Protein AF-A0A661VC20-F1 (afdb_monomer_lite)

Sequence (76 aa):
LVRSAGRVVGYDELLREVWGYDYTAGSQETIKSCVKRLRWKIEPDPAQPRYLVTVRGVGYRWAIPSTSARFQLETK

Secondary structure (DSSP, 8-state):
-GGGTTSEEEHHHHHHHHHTT-GGG--HHHHHHHHHHHHHHH-SSTTS-SSEEEETTTEEEE--------------

Foldseek 3Di:
DVVQAPDFQFLVNVCCVPPNPPCVVDDSVNVVVVLLVVLVVPPPDSVDRPAWDDDPPGHIHGYDPPPPPPPPPPDD

Radius of gyration: 16.16 Å; chains: 1; bounding box: 52×22×44 Å

pLDDT: mean 83.59, std 14.38, range [49.16, 97.0]

Structure (mmCIF, N/CA/C/O backbone):
data_AF-A0A661VC20-F1
#
_entry.id   AF-A0A661VC20-F1
#
loop_
_atom_site.group_PDB
_atom_site.id
_atom_site.type_symbol
_atom_site.label_atom_id
_atom_site.label_alt_id
_atom_site.label_comp_id
_atom_site.label_asym_id
_atom_site.label_entity_id
_atom_site.label_seq_id
_atom_site.pdbx_PDB_ins_code
_atom_site.Cartn_x
_atom_site.Cartn_y
_atom_site.Cartn_z
_atom_site.occupancy
_atom_site.B_iso_or_equiv
_atom_site.auth_seq_id
_atom_site.auth_comp_id
_atom_site.auth_asym_id
_atom_site.auth_atom_id
_atom_site.pdbx_PDB_model_num
ATOM 1 N N . LEU A 1 1 ? -6.057 -1.045 -8.454 1.00 83.38 1 LEU A N 1
ATOM 2 C CA . LEU A 1 1 ? -6.474 -1.112 -7.027 1.00 83.38 1 LEU A CA 1
ATOM 3 C C . LEU A 1 1 ? -7.978 -0.937 -6.853 1.00 83.38 1 LEU A C 1
ATOM 5 O O . LEU A 1 1 ? -8.621 -1.927 -6.557 1.00 83.38 1 LEU A O 1
ATOM 9 N N . VAL A 1 2 ? -8.559 0.248 -7.085 1.00 84.31 2 VAL A N 1
ATOM 10 C CA . VAL A 1 2 ? -10.024 0.446 -6.962 1.00 84.31 2 VAL A CA 1
ATOM 11 C C . VAL A 1 2 ? -10.808 -0.429 -7.951 1.00 84.31 2 VAL A C 1
ATOM 13 O O . VAL A 1 2 ? -11.767 -1.083 -7.563 1.00 84.31 2 VAL A O 1
ATOM 16 N N . ARG A 1 3 ? -10.334 -0.542 -9.203 1.00 86.31 3 ARG A N 1
ATOM 17 C CA . ARG A 1 3 ? -10.883 -1.472 -10.217 1.00 86.31 3 ARG A CA 1
ATOM 18 C C . ARG A 1 3 ? -10.831 -2.951 -9.803 1.00 86.31 3 ARG A C 1
ATOM 20 O O . ARG A 1 3 ? -11.565 -3.758 -10.352 1.00 86.31 3 ARG A O 1
ATOM 27 N N . SER A 1 4 ? -9.971 -3.286 -8.843 1.00 85.06 4 SER A N 1
ATOM 28 C CA . SER A 1 4 ? -9.753 -4.642 -8.329 1.00 85.06 4 SER A CA 1
ATOM 29 C C . SER A 1 4 ? -10.155 -4.725 -6.851 1.00 85.06 4 SER A C 1
ATOM 31 O O . SER A 1 4 ? -9.502 -5.420 -6.071 1.00 85.06 4 SER A O 1
ATOM 33 N N . ALA A 1 5 ? -11.172 -3.958 -6.436 1.00 86.38 5 ALA A N 1
ATOM 34 C CA . ALA A 1 5 ? -11.616 -3.888 -5.047 1.00 86.38 5 ALA A CA 1
ATOM 35 C C . ALA A 1 5 ? -11.884 -5.284 -4.463 1.00 86.38 5 ALA A C 1
ATOM 37 O O . ALA A 1 5 ? -12.441 -6.157 -5.121 1.00 86.38 5 ALA A O 1
ATOM 38 N N . GLY A 1 6 ? -11.431 -5.511 -3.230 1.00 85.25 6 GLY A N 1
ATOM 39 C CA . GLY A 1 6 ? -11.506 -6.810 -2.557 1.00 85.25 6 GLY A CA 1
ATOM 40 C C . GLY A 1 6 ? -10.421 -7.819 -2.959 1.00 85.25 6 GLY A C 1
ATOM 41 O O . GLY A 1 6 ? -10.089 -8.686 -2.150 1.00 85.25 6 GLY A O 1
ATOM 42 N N . ARG A 1 7 ? -9.788 -7.685 -4.134 1.00 92.25 7 ARG A N 1
ATOM 43 C CA . ARG A 1 7 ? -8.687 -8.557 -4.574 1.00 92.25 7 ARG A CA 1
ATOM 44 C C . ARG A 1 7 ? -7.325 -8.004 -4.146 1.00 92.25 7 ARG A C 1
ATOM 46 O O . ARG A 1 7 ? -7.098 -6.795 -4.110 1.00 92.25 7 ARG A O 1
ATOM 53 N N . VAL A 1 8 ? -6.401 -8.909 -3.827 1.00 94.19 8 VAL A N 1
ATOM 54 C CA . VAL A 1 8 ? -4.991 -8.560 -3.614 1.00 94.19 8 VAL A CA 1
ATOM 55 C C . VAL A 1 8 ? -4.323 -8.330 -4.965 1.00 94.19 8 VAL A C 1
ATOM 57 O O . VAL A 1 8 ? -4.343 -9.208 -5.825 1.00 94.19 8 VAL A O 1
ATOM 60 N N . VAL A 1 9 ? -3.725 -7.155 -5.130 1.00 94.50 9 VAL A N 1
ATOM 61 C CA . VAL A 1 9 ? -2.931 -6.776 -6.299 1.00 94.50 9 VAL A CA 1
ATOM 62 C C . VAL A 1 9 ? -1.460 -6.829 -5.896 1.00 94.50 9 VAL A C 1
ATOM 64 O O . VAL A 1 9 ? -1.047 -6.160 -4.941 1.00 94.50 9 VAL A O 1
ATOM 67 N N . GLY A 1 10 ? -0.687 -7.668 -6.585 1.00 94.00 10 GLY A N 1
ATOM 68 C CA . GLY A 1 10 ? 0.723 -7.901 -6.279 1.00 94.00 10 GLY A CA 1
ATOM 69 C C . GLY A 1 10 ? 1.634 -6.749 -6.707 1.00 94.00 10 GLY A C 1
ATOM 70 O O . GLY A 1 10 ? 1.254 -5.929 -7.539 1.00 94.00 10 GLY A O 1
ATOM 71 N N . TYR A 1 11 ? 2.854 -6.693 -6.168 1.00 90.56 11 TYR A N 1
ATOM 72 C CA . TYR A 1 11 ? 3.831 -5.667 -6.564 1.00 90.56 11 TYR A CA 1
ATOM 73 C C . TYR A 1 11 ? 4.159 -5.693 -8.057 1.00 90.56 11 TYR A C 1
ATOM 75 O O . TYR A 1 11 ? 4.215 -4.634 -8.668 1.00 90.56 11 TYR A O 1
ATOM 83 N N . ASP A 1 12 ? 4.343 -6.880 -8.636 1.00 88.81 12 ASP A N 1
ATOM 84 C CA . ASP A 1 12 ? 4.679 -7.019 -10.055 1.00 88.81 12 ASP A CA 1
ATOM 85 C C . ASP A 1 12 ? 3.528 -6.559 -10.962 1.00 88.81 12 ASP A C 1
ATOM 87 O O . ASP A 1 12 ? 3.736 -5.833 -11.928 1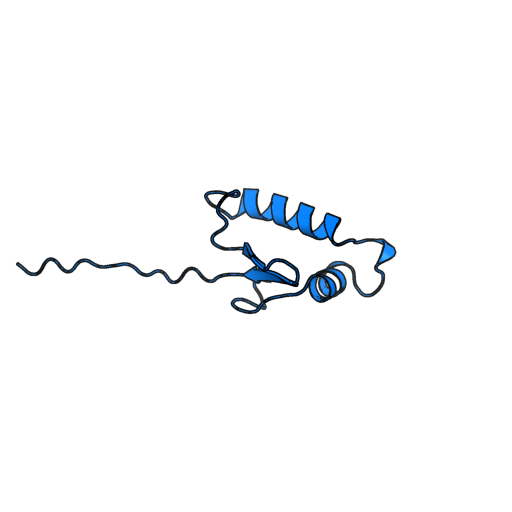.00 88.81 12 ASP A O 1
ATOM 91 N N . GLU A 1 13 ? 2.289 -6.892 -10.583 1.00 91.12 13 GLU A N 1
ATOM 92 C CA . GLU A 1 13 ? 1.081 -6.425 -11.269 1.00 91.12 13 GLU A CA 1
ATOM 93 C C . GLU A 1 13 ? 0.942 -4.899 -11.167 1.00 91.12 13 GLU A C 1
ATOM 95 O O . GLU A 1 13 ? 0.656 -4.241 -12.159 1.00 91.12 13 GLU A O 1
ATOM 100 N N . LEU A 1 14 ? 1.211 -4.312 -9.995 1.00 90.19 14 LEU A N 1
ATOM 101 C CA . LEU A 1 14 ? 1.196 -2.857 -9.822 1.00 90.19 14 LEU A CA 1
ATOM 102 C C . LEU A 1 14 ? 2.301 -2.151 -10.611 1.00 90.19 14 LEU A C 1
ATOM 104 O O . LEU A 1 14 ? 2.054 -1.071 -11.140 1.00 90.19 14 LEU A O 1
ATOM 108 N N . LEU A 1 15 ? 3.504 -2.727 -10.672 1.00 88.69 15 LEU A N 1
ATOM 109 C CA . LEU A 1 15 ? 4.600 -2.180 -11.472 1.00 88.69 15 LEU A CA 1
ATOM 110 C C . LEU A 1 15 ? 4.215 -2.180 -12.947 1.00 88.69 15 LEU A C 1
ATOM 112 O O . LEU A 1 15 ? 4.291 -1.139 -13.593 1.00 88.69 15 LEU A O 1
ATOM 116 N N . ARG A 1 16 ? 3.705 -3.312 -13.433 1.00 87.50 16 ARG A N 1
ATOM 117 C CA . ARG A 1 16 ? 3.276 -3.474 -14.819 1.00 87.50 16 ARG A CA 1
ATOM 118 C C . ARG A 1 16 ? 2.129 -2.545 -15.201 1.00 87.50 16 ARG A C 1
ATOM 120 O O . ARG A 1 16 ? 2.167 -1.947 -16.264 1.00 87.50 16 ARG A O 1
ATOM 127 N N . GLU A 1 17 ? 1.123 -2.393 -14.347 1.00 87.81 17 GLU A N 1
ATOM 128 C CA . GLU A 1 17 ? -0.037 -1.541 -14.645 1.00 87.81 17 GLU A CA 1
ATOM 129 C C . GLU A 1 17 ? 0.298 -0.041 -14.629 1.00 87.81 17 GLU A C 1
ATOM 131 O O . GLU A 1 17 ? -0.371 0.737 -15.303 1.00 87.81 17 GLU A O 1
ATOM 136 N N . VAL A 1 18 ? 1.296 0.390 -13.847 1.00 84.88 18 VAL A N 1
ATOM 137 C CA . VAL A 1 18 ? 1.633 1.820 -13.705 1.00 84.88 18 VAL A CA 1
ATOM 138 C C . VAL A 1 18 ? 2.775 2.243 -14.632 1.00 84.88 18 VAL A C 1
ATOM 140 O O . VAL A 1 18 ? 2.725 3.340 -15.180 1.00 84.88 18 VAL A O 1
ATOM 143 N N . TRP A 1 19 ? 3.789 1.394 -14.808 1.00 82.88 19 TRP A N 1
ATOM 144 C CA . TRP A 1 19 ? 4.991 1.692 -15.596 1.00 82.88 19 TRP A CA 1
ATOM 145 C C . TRP A 1 19 ? 5.141 0.825 -16.856 1.00 82.88 19 TRP A C 1
ATOM 147 O O . TRP A 1 19 ? 5.992 1.117 -17.690 1.00 82.88 19 TRP A O 1
ATOM 157 N N . GLY A 1 20 ? 4.309 -0.201 -17.051 1.00 77.44 20 GLY A N 1
ATOM 158 C CA . GLY A 1 20 ? 4.443 -1.136 -18.171 1.00 77.44 20 GLY A CA 1
ATOM 159 C C . GLY A 1 20 ? 5.542 -2.181 -17.949 1.00 77.44 20 GLY A C 1
ATOM 160 O O . GLY A 1 20 ? 5.969 -2.433 -16.825 1.00 77.44 20 GLY A O 1
ATOM 161 N N . TYR A 1 21 ? 5.997 -2.811 -19.035 1.00 68.38 21 TYR A N 1
ATOM 162 C CA . TYR A 1 21 ? 7.088 -3.799 -19.008 1.00 68.38 21 TYR A CA 1
ATOM 163 C C . TYR A 1 21 ? 8.483 -3.165 -18.899 1.00 68.38 21 TYR A C 1
ATOM 165 O O . TYR A 1 21 ? 9.469 -3.879 -18.725 1.00 68.38 21 TYR A O 1
ATOM 173 N N . ASP A 1 22 ? 8.575 -1.837 -18.978 1.00 66.81 22 ASP A N 1
ATOM 174 C CA . ASP A 1 22 ? 9.826 -1.103 -18.823 1.00 66.81 22 ASP A CA 1
ATOM 175 C C . ASP A 1 22 ? 10.058 -0.785 -17.337 1.00 66.81 22 ASP A C 1
ATOM 177 O O . ASP A 1 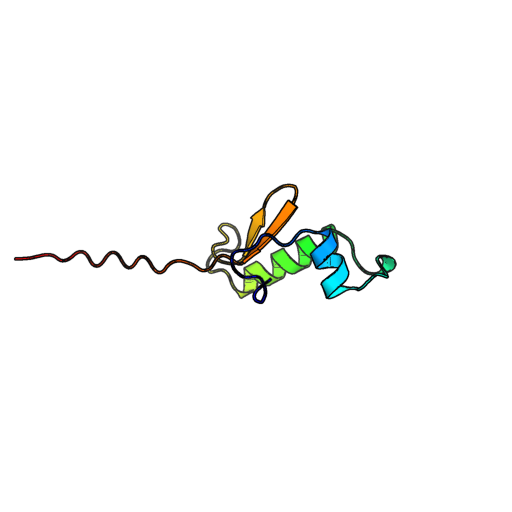22 ? 9.793 0.303 -16.823 1.00 66.81 22 ASP A O 1
ATOM 181 N N . TYR A 1 23 ? 10.531 -1.799 -16.607 1.00 63.44 23 TYR A N 1
ATOM 182 C CA . TYR A 1 23 ? 10.797 -1.739 -15.162 1.00 63.44 23 TYR A CA 1
ATOM 183 C C . TYR A 1 23 ? 11.938 -0.775 -14.783 1.00 63.44 23 TYR A C 1
ATOM 185 O O . TYR A 1 23 ? 12.232 -0.593 -13.602 1.00 63.44 23 TYR A O 1
ATOM 193 N N . THR A 1 24 ? 12.575 -0.128 -15.761 1.00 65.69 24 THR A N 1
ATOM 194 C CA . THR A 1 24 ? 13.640 0.864 -15.555 1.00 65.69 24 THR A CA 1
ATOM 195 C C . THR A 1 24 ? 13.154 2.100 -14.787 1.00 65.69 24 THR A C 1
ATOM 197 O O . THR A 1 24 ? 13.939 2.730 -14.080 1.00 65.69 24 THR A O 1
ATOM 200 N N . ALA A 1 25 ? 11.857 2.421 -14.860 1.00 64.44 25 ALA A N 1
ATOM 201 C CA . ALA A 1 25 ? 11.270 3.611 -14.243 1.00 64.44 25 ALA A CA 1
ATOM 202 C C . ALA A 1 25 ? 10.616 3.380 -12.862 1.00 64.44 25 ALA A C 1
ATOM 204 O O . ALA A 1 25 ? 10.222 4.347 -12.201 1.00 64.44 25 ALA A O 1
ATOM 205 N N . GLY A 1 26 ? 10.480 2.130 -12.399 1.00 69.94 26 GLY A N 1
ATOM 206 C CA . GLY A 1 26 ? 9.688 1.811 -11.208 1.00 69.94 26 GLY A CA 1
ATOM 207 C C . GLY A 1 26 ? 10.222 0.631 -10.400 1.00 69.94 26 GLY A C 1
ATOM 208 O O . GLY A 1 26 ? 10.489 -0.437 -10.934 1.00 69.94 26 GLY A O 1
ATOM 209 N N . SER A 1 27 ? 10.313 0.802 -9.078 1.00 85.88 27 SER A N 1
ATOM 210 C CA . SER A 1 27 ? 10.669 -0.261 -8.133 1.00 85.88 27 SER A CA 1
ATOM 211 C C . SER A 1 27 ? 9.569 -0.479 -7.090 1.00 85.88 27 SER A C 1
ATOM 213 O O . SER A 1 27 ? 8.647 0.333 -6.928 1.00 85.88 27 SER A O 1
ATOM 215 N N . GLN A 1 28 ? 9.676 -1.564 -6.315 1.00 87.50 28 GLN A N 1
ATOM 216 C CA . GLN A 1 28 ? 8.784 -1.788 -5.172 1.00 87.50 28 GLN A CA 1
ATOM 217 C C . GLN A 1 28 ? 8.815 -0.619 -4.170 1.00 87.50 28 GLN A C 1
ATOM 219 O O . GLN A 1 28 ? 7.809 -0.347 -3.512 1.00 87.50 28 GLN A O 1
ATOM 224 N N . GLU A 1 29 ? 9.940 0.090 -4.045 1.00 89.00 29 GLU A N 1
ATOM 225 C CA . GLU A 1 29 ? 10.069 1.267 -3.179 1.00 89.00 29 GLU A CA 1
ATOM 226 C C . GLU A 1 29 ? 9.296 2.474 -3.714 1.00 89.00 29 GLU A C 1
ATOM 228 O O . GLU A 1 29 ? 8.646 3.183 -2.936 1.00 89.00 29 GLU A O 1
ATOM 233 N N . THR A 1 30 ? 9.280 2.663 -5.036 1.00 89.31 30 THR A N 1
ATOM 234 C CA . THR A 1 30 ? 8.462 3.692 -5.692 1.00 89.31 30 THR A CA 1
ATOM 235 C C . THR A 1 30 ? 6.979 3.456 -5.409 1.00 89.31 30 THR A C 1
ATOM 237 O O . THR A 1 30 ? 6.276 4.378 -4.988 1.00 89.31 30 THR A O 1
ATOM 240 N N . ILE A 1 31 ? 6.508 2.207 -5.519 1.00 90.75 31 ILE A N 1
ATOM 241 C CA . ILE A 1 31 ? 5.126 1.850 -5.162 1.00 90.75 31 ILE A CA 1
ATOM 242 C C . ILE A 1 31 ? 4.851 2.136 -3.689 1.00 90.75 31 ILE A C 1
ATOM 244 O O . ILE A 1 31 ? 3.855 2.787 -3.373 1.00 90.75 31 ILE A O 1
ATOM 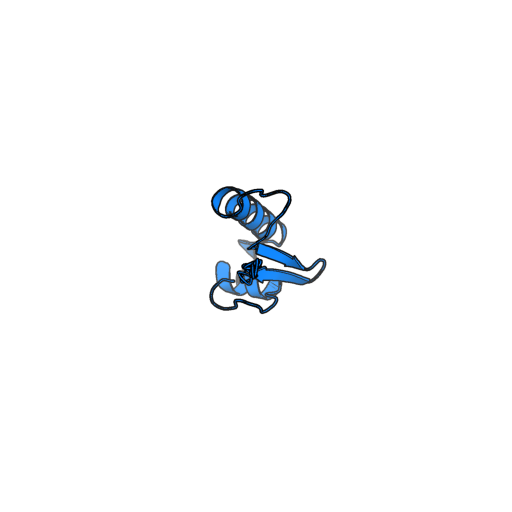248 N N . LYS A 1 32 ? 5.720 1.686 -2.776 1.00 92.06 32 LYS A N 1
ATOM 249 C CA . LYS A 1 32 ? 5.552 1.919 -1.331 1.00 92.06 32 LYS A CA 1
ATOM 250 C C . LYS A 1 32 ? 5.440 3.412 -1.015 1.00 92.06 32 LYS A C 1
ATOM 252 O O . LYS A 1 32 ? 4.582 3.806 -0.223 1.00 92.06 32 LYS A O 1
ATOM 257 N N . SER A 1 33 ? 6.250 4.242 -1.668 1.00 93.06 33 SER A N 1
ATOM 258 C CA . SER A 1 33 ? 6.226 5.700 -1.519 1.00 93.06 33 SER A CA 1
ATOM 259 C C . SER A 1 33 ? 4.933 6.321 -2.049 1.00 93.06 33 SER A C 1
ATOM 261 O O . SER A 1 33 ? 4.322 7.146 -1.365 1.00 93.06 33 SER A O 1
ATOM 263 N N . CYS A 1 34 ? 4.461 5.891 -3.221 1.00 92.25 34 CYS A N 1
ATOM 264 C CA . CYS A 1 34 ? 3.168 6.310 -3.759 1.00 92.25 34 CYS A CA 1
ATOM 265 C C . CYS A 1 34 ? 2.010 5.893 -2.849 1.00 92.25 34 CYS A C 1
ATOM 267 O O . CYS A 1 34 ? 1.164 6.722 -2.525 1.00 92.25 34 CYS A O 1
ATOM 269 N N . VAL A 1 35 ? 2.000 4.650 -2.360 1.00 94.25 35 VAL A N 1
ATOM 270 C CA . VAL A 1 35 ? 0.982 4.162 -1.419 1.00 94.25 35 VAL A CA 1
ATOM 271 C C . VAL A 1 35 ? 0.996 4.967 -0.124 1.00 94.25 35 VAL A C 1
ATOM 273 O O . VAL A 1 35 ? -0.070 5.346 0.358 1.00 94.25 35 VAL A O 1
ATOM 276 N N . LYS A 1 36 ? 2.176 5.291 0.419 1.00 95.44 36 LYS A N 1
ATOM 277 C CA . LYS A 1 36 ? 2.292 6.165 1.593 1.00 95.44 36 LYS A CA 1
ATOM 278 C C . LYS A 1 36 ? 1.613 7.509 1.324 1.00 95.44 36 LYS A C 1
ATOM 280 O O . LYS A 1 36 ? 0.740 7.899 2.090 1.00 95.44 36 LYS A O 1
ATOM 285 N N . ARG A 1 37 ? 1.952 8.184 0.220 1.00 96.06 37 ARG A N 1
ATOM 286 C CA . ARG A 1 37 ? 1.342 9.475 -0.161 1.00 96.06 37 ARG A CA 1
ATOM 287 C C . ARG A 1 37 ? -0.165 9.370 -0.392 1.00 96.06 37 ARG A C 1
ATOM 289 O O . ARG A 1 37 ? -0.889 10.289 -0.031 1.00 96.06 37 ARG A O 1
ATOM 296 N N . LEU A 1 38 ? -0.638 8.272 -0.979 1.00 94.69 38 LEU A N 1
ATOM 297 C CA . LEU A 1 38 ? -2.066 8.033 -1.177 1.00 94.69 38 LEU A CA 1
ATOM 298 C C . LEU A 1 38 ? -2.791 7.895 0.159 1.00 94.69 38 LEU A C 1
ATOM 300 O O . LEU A 1 38 ? -3.809 8.550 0.344 1.00 94.69 38 LEU A O 1
ATOM 304 N N . ARG A 1 39 ? -2.247 7.126 1.109 1.00 96.19 39 ARG A N 1
ATOM 305 C CA . ARG A 1 39 ? -2.847 6.969 2.443 1.00 96.19 39 ARG A CA 1
ATOM 306 C C . ARG A 1 39 ? -3.011 8.295 3.167 1.00 96.19 39 ARG A C 1
ATOM 308 O O . ARG A 1 39 ? -4.078 8.544 3.701 1.00 96.19 39 ARG A O 1
ATOM 315 N N . TRP A 1 40 ? -2.014 9.174 3.092 1.00 97.00 40 TRP A N 1
ATOM 316 C CA . TRP A 1 40 ? -2.111 10.531 3.644 1.00 97.00 40 TRP A CA 1
ATOM 317 C C . TRP A 1 40 ? -3.268 11.360 3.074 1.00 97.00 40 TRP A C 1
ATOM 319 O O . TRP A 1 40 ? -3.698 12.311 3.713 1.00 97.00 40 TRP A O 1
ATOM 329 N N . LYS A 1 41 ? -3.752 11.031 1.872 1.00 95.31 41 LYS A N 1
ATOM 330 C CA . LYS A 1 41 ? -4.842 11.754 1.209 1.00 95.31 41 LYS A CA 1
ATOM 331 C C . LYS A 1 41 ? -6.214 11.119 1.420 1.00 95.31 41 LYS A C 1
ATOM 333 O O . LYS A 1 41 ? -7.206 11.833 1.364 1.00 95.31 41 LYS A O 1
ATOM 338 N N . ILE A 1 42 ? -6.280 9.795 1.570 1.00 94.12 42 ILE A N 1
ATOM 339 C CA . ILE A 1 42 ? -7.549 9.046 1.529 1.00 94.12 42 ILE A CA 1
ATOM 340 C C . ILE A 1 42 ? -7.927 8.404 2.862 1.00 94.12 42 ILE A C 1
ATOM 342 O O . ILE A 1 42 ? -9.093 8.076 3.065 1.00 94.12 42 ILE A O 1
ATOM 346 N N . GLU A 1 43 ? -6.953 8.151 3.734 1.00 93.50 43 GLU A N 1
ATOM 347 C CA . GLU A 1 43 ? -7.200 7.510 5.019 1.00 93.50 43 GLU A CA 1
ATOM 348 C C . GLU A 1 43 ? -7.479 8.577 6.080 1.00 93.50 43 GLU A C 1
ATOM 350 O O . GLU A 1 43 ? -6.822 9.619 6.076 1.00 93.50 43 GLU A O 1
ATOM 355 N N . PRO A 1 44 ? -8.400 8.315 7.023 1.00 94.00 44 PRO A N 1
ATOM 356 C CA . PRO A 1 44 ? -8.554 9.165 8.201 1.00 94.00 44 PRO A CA 1
ATOM 357 C C . PRO A 1 44 ? -7.305 9.120 9.093 1.00 94.00 44 PRO A C 1
ATOM 359 O O . PRO A 1 44 ? -6.904 10.143 9.638 1.00 94.00 44 PRO A O 1
ATOM 362 N N . ASP A 1 45 ? -6.674 7.946 9.205 1.00 93.94 45 ASP A N 1
ATOM 363 C CA . ASP A 1 45 ? -5.374 7.758 9.842 1.00 93.94 45 ASP A CA 1
ATOM 364 C C . ASP A 1 45 ? -4.462 6.932 8.910 1.00 93.94 45 ASP A C 1
ATOM 366 O O . ASP A 1 45 ? -4.705 5.740 8.698 1.00 93.94 45 ASP A O 1
ATOM 370 N N . PRO A 1 46 ? -3.395 7.521 8.338 1.00 93.31 46 PRO A N 1
ATOM 371 C CA . PRO A 1 46 ? -2.484 6.802 7.453 1.00 93.31 46 PRO A CA 1
ATOM 372 C C . PRO A 1 46 ? -1.679 5.696 8.159 1.00 93.31 46 PRO A C 1
ATOM 374 O O . PRO A 1 46 ? -1.164 4.804 7.472 1.00 93.31 46 PRO A O 1
ATOM 377 N N . ALA A 1 47 ? -1.551 5.738 9.493 1.00 92.69 47 ALA A N 1
ATOM 378 C CA . ALA A 1 47 ? -0.915 4.685 10.284 1.00 92.69 47 ALA A CA 1
ATOM 379 C C . ALA A 1 47 ? -1.837 3.469 10.484 1.00 92.69 47 ALA A C 1
ATOM 381 O O . ALA A 1 47 ? -1.346 2.343 10.594 1.00 92.69 47 ALA A O 1
ATOM 382 N N . GLN A 1 48 ? -3.157 3.679 10.445 1.00 93.19 48 GLN A N 1
ATOM 383 C CA . GLN A 1 48 ? -4.187 2.642 10.542 1.00 93.19 48 GLN A CA 1
ATOM 384 C C . GLN A 1 48 ? -5.056 2.602 9.270 1.00 93.19 48 GLN A C 1
ATOM 386 O O . GLN A 1 48 ? -6.223 2.996 9.286 1.00 93.19 48 GLN A O 1
ATOM 391 N N . PRO A 1 49 ? -4.507 2.121 8.137 1.00 94.00 49 PRO A N 1
ATOM 392 C CA . PRO A 1 49 ? -5.191 2.186 6.852 1.00 94.00 49 PRO A CA 1
ATOM 393 C C . PRO A 1 49 ? -6.432 1.286 6.808 1.00 94.00 49 PRO A C 1
ATOM 395 O O . PRO A 1 49 ? -6.330 0.062 6.940 1.00 94.00 49 PRO A O 1
ATOM 398 N N . ARG A 1 50 ? -7.593 1.891 6.544 1.00 92.75 50 ARG A N 1
ATOM 399 C CA . ARG A 1 50 ? -8.891 1.222 6.392 1.00 92.75 50 ARG A CA 1
ATOM 400 C C . ARG A 1 50 ? -9.187 0.864 4.938 1.00 92.75 50 ARG A C 1
ATOM 402 O O . ARG A 1 50 ? -9.834 -0.151 4.698 1.00 92.75 50 ARG A O 1
ATOM 409 N N . TYR A 1 51 ? -8.758 1.684 3.979 1.00 93.56 51 TYR A N 1
ATOM 410 C CA . TYR A 1 51 ? -9.102 1.512 2.565 1.00 93.56 51 TYR A CA 1
ATOM 411 C C . TYR A 1 51 ? -8.006 0.789 1.793 1.00 93.56 51 TYR A C 1
ATOM 413 O O . TYR A 1 51 ? -8.279 -0.143 1.044 1.00 93.56 51 TYR A O 1
ATOM 421 N N . LEU A 1 52 ? -6.749 1.187 1.963 1.00 94.88 52 LEU A N 1
ATOM 422 C CA . LEU A 1 52 ? -5.627 0.635 1.214 1.00 94.88 52 LEU A CA 1
ATOM 423 C C . LEU A 1 52 ? -4.751 -0.218 2.126 1.00 94.88 52 LEU A C 1
ATOM 425 O O . LEU A 1 52 ? -3.788 0.268 2.717 1.00 94.88 52 LEU A O 1
ATOM 429 N N . VAL A 1 53 ? -5.060 -1.510 2.220 1.00 94.62 53 VAL A N 1
ATOM 430 C CA . VAL A 1 53 ? -4.438 -2.452 3.163 1.00 94.62 53 VAL A CA 1
ATOM 431 C C . VAL A 1 53 ? -3.187 -3.090 2.557 1.00 94.62 53 VAL A C 1
ATOM 433 O O . VAL A 1 53 ? -3.193 -3.524 1.405 1.00 94.62 53 VAL A O 1
ATOM 436 N N . THR A 1 54 ? -2.107 -3.172 3.341 1.00 95.25 54 THR A N 1
ATOM 437 C CA . THR A 1 54 ? -0.894 -3.906 2.946 1.00 95.25 54 THR A CA 1
ATOM 438 C C . THR A 1 54 ? -1.086 -5.398 3.190 1.00 95.25 54 THR A C 1
ATOM 440 O O . THR A 1 54 ? -1.348 -5.810 4.317 1.00 95.25 54 THR A O 1
ATOM 443 N N . VAL A 1 55 ? -0.852 -6.212 2.163 1.00 94.69 55 VAL A N 1
ATOM 444 C CA . VAL A 1 55 ? -0.692 -7.664 2.291 1.00 94.69 55 VAL A CA 1
ATOM 445 C C . VAL A 1 55 ? 0.803 -7.957 2.252 1.00 94.69 55 VAL A C 1
ATOM 447 O O . VAL A 1 55 ? 1.441 -7.879 1.200 1.00 94.69 55 VAL A O 1
ATOM 450 N N . ARG A 1 56 ? 1.391 -8.204 3.429 1.00 91.00 56 ARG A N 1
ATOM 451 C CA . ARG A 1 56 ? 2.846 -8.363 3.591 1.00 91.00 56 ARG A CA 1
ATOM 452 C C . ARG A 1 56 ? 3.380 -9.451 2.654 1.00 91.00 56 ARG A C 1
ATOM 454 O O . ARG A 1 56 ? 2.762 -10.496 2.511 1.00 91.00 56 ARG A O 1
ATOM 461 N N . GLY A 1 57 ? 4.506 -9.172 1.998 1.00 89.31 57 GLY A N 1
ATOM 462 C CA . GLY A 1 57 ? 5.128 -10.079 1.026 1.00 89.31 57 GLY A CA 1
ATOM 463 C C . GLY A 1 57 ? 4.430 -10.170 -0.337 1.00 89.31 57 GLY A C 1
ATOM 464 O O . GLY A 1 57 ? 5.044 -10.658 -1.274 1.00 89.31 57 GLY A O 1
ATOM 465 N N . VAL A 1 58 ? 3.201 -9.659 -0.484 1.00 93.31 58 VAL A N 1
ATOM 466 C CA . VAL A 1 58 ? 2.409 -9.831 -1.715 1.00 93.31 58 VAL A CA 1
ATOM 467 C C . VAL A 1 58 ? 2.164 -8.506 -2.430 1.00 93.31 58 VAL A C 1
ATOM 469 O O . VAL A 1 58 ? 2.489 -8.372 -3.606 1.00 93.31 58 VAL A O 1
ATOM 472 N N . GLY A 1 59 ? 1.606 -7.513 -1.734 1.00 93.56 59 GLY A N 1
ATOM 473 C CA . GLY A 1 59 ? 1.203 -6.250 -2.349 1.00 93.56 59 GLY A CA 1
ATOM 474 C C . GLY A 1 59 ? 0.128 -5.525 -1.549 1.00 93.56 59 GLY A C 1
ATOM 475 O O . GLY A 1 59 ? 0.234 -5.392 -0.327 1.00 93.56 59 GLY A O 1
ATOM 476 N N . TY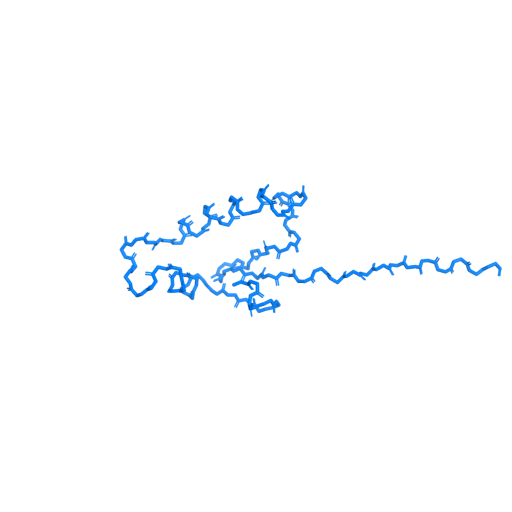R A 1 60 ? -0.912 -5.047 -2.231 1.00 96.19 60 TYR A N 1
ATOM 477 C CA . TYR A 1 60 ? -1.946 -4.205 -1.631 1.00 96.19 60 TYR A CA 1
ATOM 478 C C . TYR A 1 60 ? -3.350 -4.643 -2.021 1.00 96.19 60 TYR A C 1
ATOM 480 O O . TYR A 1 60 ? -3.581 -5.187 -3.098 1.00 96.19 60 TYR A O 1
ATOM 488 N N . ARG A 1 61 ? -4.310 -4.358 -1.146 1.00 94.94 61 ARG A N 1
ATOM 489 C CA . ARG A 1 61 ? -5.731 -4.596 -1.391 1.00 94.94 61 ARG A CA 1
ATOM 490 C C . ARG A 1 61 ? -6.518 -3.331 -1.110 1.00 94.94 61 ARG A C 1
ATOM 492 O O . ARG A 1 61 ? -6.337 -2.708 -0.066 1.00 94.94 61 ARG A O 1
ATOM 499 N N . TRP A 1 62 ? -7.427 -3.002 -2.020 1.00 95.38 62 TRP A N 1
ATOM 500 C CA . TRP A 1 62 ? -8.459 -2.012 -1.748 1.00 95.38 62 TRP A CA 1
ATOM 501 C C . TRP A 1 62 ? -9.595 -2.678 -0.969 1.00 95.38 62 TRP A C 1
ATOM 503 O O . TRP A 1 62 ? -10.326 -3.507 -1.514 1.00 95.38 62 TRP A O 1
ATOM 513 N N . ALA A 1 63 ? -9.688 -2.380 0.320 1.00 90.50 63 ALA A N 1
ATOM 514 C CA . ALA A 1 63 ? -10.761 -2.822 1.186 1.00 90.50 63 ALA A CA 1
ATOM 515 C C . ALA A 1 63 ? -1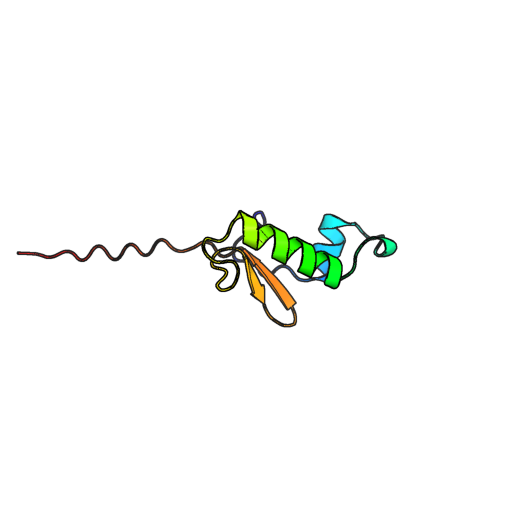1.985 -1.925 0.982 1.00 90.50 63 ALA A C 1
ATOM 517 O O . ALA A 1 63 ? -11.903 -0.697 1.005 1.00 90.50 63 ALA A O 1
ATOM 518 N N . ILE A 1 64 ? -13.132 -2.566 0.787 1.00 81.44 64 ILE A N 1
ATOM 519 C CA . ILE A 1 64 ? -14.426 -1.903 0.851 1.00 81.44 64 ILE A CA 1
ATOM 520 C C . ILE 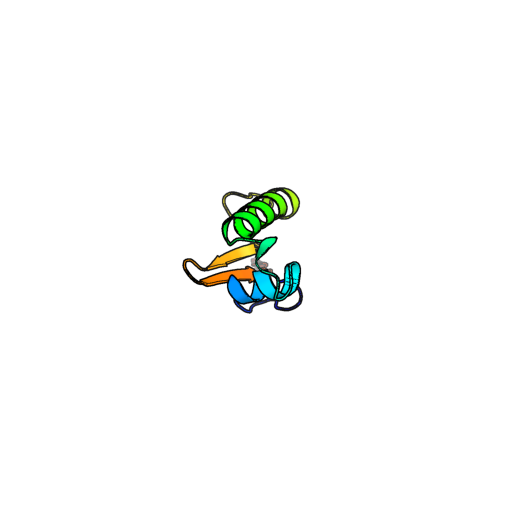A 1 64 ? -14.803 -1.957 2.330 1.00 81.44 64 ILE A C 1
ATOM 522 O O . ILE A 1 64 ? -15.016 -3.064 2.831 1.00 81.44 64 ILE A O 1
ATOM 526 N N . PRO A 1 65 ? -14.813 -0.833 3.067 1.00 69.56 65 PRO A N 1
ATOM 527 C CA . PRO A 1 65 ? -15.295 -0.860 4.434 1.00 69.56 65 PRO A CA 1
ATOM 528 C C . PRO A 1 65 ? -16.750 -1.313 4.377 1.00 69.56 65 PRO A C 1
ATOM 530 O O . PRO A 1 65 ? -17.604 -0.620 3.827 1.00 69.56 65 PRO A O 1
ATOM 533 N N . SER A 1 66 ? -17.027 -2.503 4.904 1.00 62.88 66 SER A N 1
ATOM 534 C CA . SER A 1 66 ? -18.395 -2.896 5.185 1.00 62.88 66 SER A CA 1
ATOM 535 C C . SER A 1 66 ? -18.899 -1.902 6.219 1.00 62.88 66 SER A C 1
ATOM 537 O O . SER A 1 66 ? -18.415 -1.885 7.353 1.00 62.88 66 SER A O 1
ATOM 539 N N . THR A 1 67 ? -19.813 -1.024 5.813 1.00 57.41 67 THR A N 1
ATOM 540 C CA . THR A 1 67 ? -20.559 -0.173 6.735 1.00 57.41 67 THR A CA 1
ATOM 541 C C . THR A 1 67 ? -21.428 -1.090 7.585 1.00 57.41 67 THR A C 1
ATOM 543 O O . THR A 1 67 ? -22.610 -1.279 7.325 1.00 57.41 67 THR A O 1
ATOM 546 N N . SER A 1 68 ? -20.832 -1.709 8.597 1.00 53.16 68 SER A N 1
ATOM 547 C CA . SER A 1 68 ? -21.553 -2.409 9.645 1.00 53.16 68 SER A CA 1
ATOM 548 C C . SER A 1 68 ? -22.062 -1.338 10.598 1.00 53.16 68 SER A C 1
ATOM 550 O O . SER A 1 68 ? -21.520 -1.140 11.684 1.00 53.16 68 SER A O 1
ATOM 552 N N . ALA A 1 69 ? -23.072 -0.588 10.157 1.00 54.75 69 ALA A N 1
ATOM 553 C CA . ALA A 1 69 ? -23.876 0.206 11.062 1.00 54.75 69 ALA A CA 1
ATOM 554 C C . ALA A 1 69 ? -24.588 -0.791 11.982 1.00 54.75 69 ALA A C 1
ATOM 556 O O . ALA A 1 69 ? -25.612 -1.371 11.626 1.00 54.75 69 ALA A O 1
ATOM 557 N N . ARG A 1 70 ? -24.000 -1.042 13.158 1.00 53.56 70 ARG A N 1
ATOM 558 C CA . ARG A 1 70 ? -24.734 -1.579 14.302 1.00 53.56 70 ARG A CA 1
ATOM 559 C C . ARG A 1 70 ? -25.786 -0.535 14.660 1.00 53.56 70 ARG A C 1
ATOM 561 O O . ARG A 1 70 ? -25.543 0.335 15.488 1.00 53.56 70 ARG A O 1
ATOM 568 N N . PHE A 1 71 ? -26.940 -0.611 14.010 1.00 56.91 71 PHE A N 1
ATOM 569 C CA . PHE A 1 71 ? -28.160 -0.065 14.573 1.00 56.91 71 PHE A CA 1
ATOM 570 C C . PHE A 1 71 ? -28.466 -0.917 15.804 1.00 56.91 71 PHE A C 1
ATOM 572 O O . PHE A 1 71 ? -28.963 -2.036 15.698 1.00 56.91 71 PHE A O 1
ATOM 579 N N . GLN A 1 72 ? -28.061 -0.416 16.972 1.00 54.03 72 GLN A N 1
ATOM 580 C CA . GLN A 1 72 ? -28.625 -0.857 18.237 1.00 54.03 72 GLN A CA 1
ATOM 581 C C . GLN A 1 72 ? -30.104 -0.475 18.176 1.00 54.03 72 GLN A C 1
ATOM 583 O O . GLN A 1 72 ? -30.458 0.690 18.328 1.00 54.03 72 GLN A O 1
ATOM 588 N N . LEU A 1 73 ? -30.960 -1.435 17.837 1.00 54.41 73 LEU A N 1
ATOM 589 C CA . LEU A 1 73 ? -32.385 -1.305 18.084 1.00 54.41 73 LEU A CA 1
ATOM 590 C C . LEU A 1 73 ? -32.571 -1.483 19.591 1.00 54.41 73 LEU A C 1
ATOM 592 O O . LEU A 1 73 ? -32.709 -2.598 20.084 1.00 54.41 73 LEU A O 1
ATOM 596 N N . GLU A 1 74 ? -32.525 -0.366 20.314 1.00 50.28 74 GLU A N 1
ATOM 597 C CA . GLU A 1 74 ? -33.223 -0.221 21.587 1.00 50.28 74 GLU A CA 1
ATOM 598 C C . GLU A 1 74 ? -34.719 -0.400 21.302 1.00 50.28 74 GLU A C 1
ATOM 600 O O . GLU A 1 74 ? -35.425 0.530 20.911 1.00 50.28 74 GLU A O 1
ATOM 605 N N . THR A 1 75 ? -35.208 -1.632 21.427 1.00 53.84 75 THR A N 1
ATOM 606 C CA . THR A 1 75 ? -36.635 -1.881 21.612 1.00 53.84 75 THR A CA 1
ATOM 607 C C . THR A 1 75 ? -36.971 -1.590 23.070 1.00 53.84 75 THR A C 1
ATOM 609 O O . THR A 1 75 ? -36.417 -2.224 23.967 1.00 53.84 75 THR A O 1
ATOM 612 N N . LYS A 1 76 ? -37.831 -0.581 23.251 1.00 49.16 76 LYS A N 1
ATOM 613 C CA . LYS A 1 76 ? -38.553 -0.245 24.484 1.00 49.16 76 LYS A CA 1
ATOM 614 C C . LYS A 1 76 ? -39.259 -1.449 25.099 1.00 49.16 76 LYS A C 1
ATOM 616 O O . LYS A 1 76 ? -39.682 -2.333 24.321 1.00 49.16 76 LYS A O 1
#